Protein AF-A0A3M2SZ38-F1 (afdb_monomer_lite)

Secondary structure (DSSP, 8-state):
-PPPHHHHHHHHHSHHHHHHHHH-GGGHHHHIIIIIHHHHT---S-S-GGGHHHHHHTTS-HHHHHHHHHHHHHHHHHHHH--------HHHHHHHHHHHHHHHHHHHHHHHHHHHSS------

Sequence (124 aa):
MRLSGPMQRGWESGYFWIIYAVTHSFAFDAIYWQKIDPRFFGPTSTENPDEAWKERLELLDEKEKEEMDELVARKLKETETRILAWDPDEYTEAFRQKLREWREKENEGKAKVDQTDRPKALRN

Structure (mmCIF, N/CA/C/O backbone):
data_AF-A0A3M2SZ38-F1
#
_entry.id   AF-A0A3M2SZ38-F1
#
loop_
_atom_site.group_PDB
_atom_site.id
_atom_site.type_symbol
_atom_site.label_atom_id
_atom_site.label_alt_id
_atom_site.label_comp_id
_atom_site.label_asym_id
_atom_site.label_entity_id
_atom_site.label_seq_id
_atom_site.pdbx_PDB_ins_code
_atom_site.Cartn_x
_atom_site.Cartn_y
_atom_site.Cartn_z
_atom_site.occupancy
_atom_site.B_iso_or_equiv
_atom_site.auth_seq_id
_atom_site.auth_comp_id
_atom_site.auth_asym_id
_atom_site.auth_atom_id
_atom_site.pdbx_PDB_model_num
ATOM 1 N N . MET A 1 1 ? 14.598 -26.236 -2.145 1.00 52.28 1 MET A N 1
ATOM 2 C CA . MET A 1 1 ? 13.393 -26.685 -2.882 1.00 52.28 1 MET A CA 1
ATOM 3 C C . MET A 1 1 ? 13.505 -26.204 -4.320 1.00 52.28 1 MET A C 1
ATOM 5 O O . MET A 1 1 ? 13.879 -25.056 -4.513 1.00 52.28 1 MET A O 1
ATOM 9 N N . ARG A 1 2 ? 13.260 -27.065 -5.317 1.00 78.50 2 ARG A N 1
ATOM 10 C CA . ARG A 1 2 ? 13.351 -26.710 -6.744 1.00 78.50 2 ARG A CA 1
ATOM 11 C C . ARG A 1 2 ? 11.941 -26.425 -7.258 1.00 78.50 2 ARG A C 1
ATOM 13 O O . ARG A 1 2 ? 11.084 -27.299 -7.160 1.00 78.50 2 ARG A O 1
ATOM 20 N N . LEU A 1 3 ? 11.692 -25.210 -7.740 1.00 80.12 3 LEU A N 1
ATOM 21 C CA . LEU A 1 3 ? 10.412 -24.863 -8.359 1.00 80.12 3 LEU A CA 1
ATOM 22 C C . LEU A 1 3 ? 10.241 -25.644 -9.668 1.00 80.12 3 LEU A C 1
ATOM 24 O O . LEU A 1 3 ? 11.220 -26.028 -10.314 1.00 80.12 3 LEU A O 1
ATOM 28 N N . SER A 1 4 ? 8.993 -25.889 -10.066 1.00 88.31 4 SER A N 1
ATOM 29 C CA . SER A 1 4 ? 8.724 -26.419 -11.401 1.00 88.31 4 SER A CA 1
ATOM 30 C C . SER A 1 4 ? 9.142 -25.387 -12.454 1.00 88.31 4 SER A C 1
ATOM 32 O O . SER A 1 4 ? 9.043 -24.181 -12.226 1.00 88.31 4 SER A O 1
ATOM 34 N N . GLY A 1 5 ? 9.597 -25.849 -13.623 1.00 88.56 5 GLY A N 1
ATOM 35 C CA . GLY A 1 5 ? 10.039 -24.959 -14.706 1.00 88.56 5 GLY A CA 1
ATOM 36 C C . GLY A 1 5 ? 9.022 -23.863 -15.076 1.00 88.56 5 GLY A C 1
ATOM 37 O O . GLY A 1 5 ? 9.424 -22.713 -15.240 1.00 88.56 5 GLY A O 1
ATOM 38 N N . PRO A 1 6 ? 7.708 -24.158 -15.162 1.00 86.25 6 PRO A N 1
ATOM 39 C CA . PRO A 1 6 ? 6.690 -23.129 -15.373 1.00 86.25 6 PRO A CA 1
ATOM 40 C C . PRO A 1 6 ? 6.598 -22.107 -14.233 1.00 86.25 6 PRO A C 1
ATOM 42 O O . PRO A 1 6 ? 6.498 -20.912 -14.499 1.00 86.25 6 PRO A O 1
ATOM 45 N N . MET A 1 7 ? 6.674 -22.554 -12.975 1.00 87.62 7 MET A N 1
ATOM 46 C CA . MET A 1 7 ? 6.593 -21.662 -11.816 1.00 87.62 7 MET A CA 1
ATOM 47 C C . MET A 1 7 ? 7.803 -20.726 -11.744 1.00 87.62 7 MET A C 1
ATOM 49 O O . MET A 1 7 ? 7.641 -19.529 -11.516 1.00 87.62 7 MET A O 1
ATOM 53 N N . GLN A 1 8 ? 9.001 -21.250 -12.018 1.00 87.62 8 GLN A N 1
ATOM 54 C CA . GLN A 1 8 ? 10.222 -20.449 -12.067 1.00 87.62 8 GLN A CA 1
ATOM 55 C C . GLN A 1 8 ? 10.130 -19.341 -13.128 1.00 87.62 8 GLN A C 1
ATOM 57 O O . GLN A 1 8 ? 10.394 -18.180 -12.825 1.00 87.62 8 GLN A O 1
ATOM 62 N N . ARG A 1 9 ? 9.657 -19.659 -14.341 1.00 89.69 9 ARG A N 1
ATOM 63 C CA . ARG A 1 9 ? 9.435 -18.645 -15.389 1.00 89.69 9 ARG A CA 1
ATOM 64 C C . ARG A 1 9 ? 8.399 -17.593 -14.981 1.00 89.69 9 ARG A C 1
ATOM 66 O O . ARG A 1 9 ? 8.545 -16.418 -15.315 1.00 89.69 9 ARG A O 1
ATOM 73 N N . GLY A 1 10 ? 7.360 -17.990 -14.244 1.00 87.19 10 GLY A N 1
ATOM 74 C CA . GLY A 1 10 ? 6.368 -17.064 -13.687 1.00 87.19 10 GLY A CA 1
ATOM 75 C C . GLY A 1 10 ? 6.961 -16.091 -12.661 1.00 87.19 10 GLY A C 1
ATOM 76 O O . GLY A 1 10 ? 6.574 -14.923 -12.623 1.00 87.19 10 GLY A O 1
ATOM 77 N N . TRP A 1 11 ? 7.924 -16.549 -11.859 1.00 87.62 11 TRP A N 1
ATOM 78 C CA . TRP A 1 11 ? 8.654 -15.713 -10.901 1.00 87.62 11 TRP A CA 1
ATOM 79 C C . TRP A 1 11 ? 9.615 -14.740 -11.586 1.00 87.62 11 TRP A C 1
ATOM 81 O O . TRP A 1 11 ? 9.655 -13.562 -11.228 1.00 87.62 11 TRP A O 1
ATOM 91 N N . GLU A 1 12 ? 10.358 -15.216 -12.587 1.00 86.81 12 GLU A N 1
ATOM 92 C CA . GLU A 1 12 ? 11.310 -14.403 -13.354 1.00 86.81 12 GLU A CA 1
ATOM 93 C C . GLU A 1 12 ? 10.584 -13.307 -14.150 1.00 86.81 12 GLU A C 1
ATOM 95 O O . GLU A 1 12 ? 10.917 -12.126 -14.026 1.00 86.81 12 GLU A O 1
ATOM 100 N N . SER A 1 13 ? 9.518 -13.668 -14.876 1.00 87.75 13 SER A N 1
ATOM 101 C CA . SER A 1 13 ? 8.683 -12.713 -15.629 1.00 87.75 13 SER A CA 1
ATOM 102 C C . SER A 1 13 ? 7.906 -11.739 -14.738 1.00 87.75 13 SER A C 1
ATOM 104 O O . SER A 1 13 ? 7.570 -10.643 -15.172 1.00 87.75 13 SER A O 1
ATOM 106 N N . GLY A 1 14 ? 7.644 -12.113 -13.485 1.00 88.56 14 GLY A N 1
ATOM 107 C CA . GLY A 1 14 ? 6.879 -11.312 -12.532 1.00 88.56 14 GLY A CA 1
ATOM 108 C C . GLY A 1 14 ? 5.364 -11.507 -12.606 1.00 88.56 14 GLY A C 1
ATOM 109 O O . GLY A 1 14 ? 4.654 -10.989 -11.748 1.00 88.56 14 GLY A O 1
ATOM 110 N N . TYR A 1 15 ? 4.866 -12.316 -13.549 1.00 91.25 15 TYR A N 1
ATOM 111 C CA . TYR A 1 15 ? 3.443 -12.657 -13.662 1.00 91.25 15 TYR A CA 1
ATOM 112 C C . TYR A 1 15 ? 2.888 -13.258 -12.366 1.00 91.25 15 TYR A C 1
ATOM 114 O O . TYR A 1 15 ? 1.778 -12.941 -11.947 1.00 91.2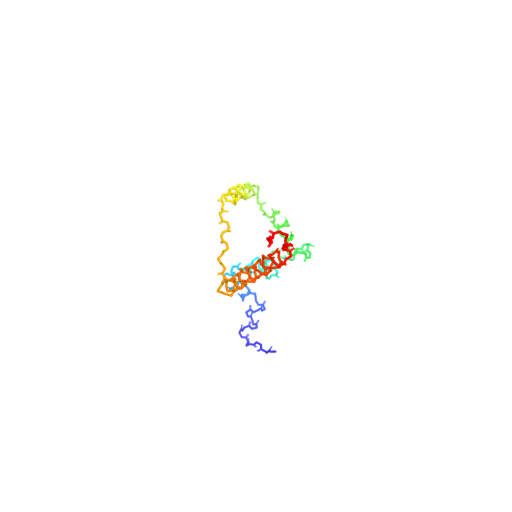5 15 TYR A O 1
ATOM 122 N N . PHE A 1 16 ? 3.699 -14.071 -11.686 1.00 91.62 16 PHE A N 1
ATOM 123 C CA . PHE A 1 16 ? 3.344 -14.616 -10.381 1.00 91.62 16 PHE A CA 1
ATOM 124 C C . PHE A 1 16 ? 3.000 -13.520 -9.361 1.00 91.62 16 PHE A C 1
ATOM 126 O O . PHE A 1 16 ? 1.990 -13.634 -8.674 1.00 91.62 16 PHE A O 1
ATOM 133 N N . TRP A 1 17 ? 3.801 -12.452 -9.286 1.00 92.56 17 TRP A N 1
ATOM 134 C CA . TRP A 1 17 ? 3.594 -11.367 -8.323 1.00 92.56 17 TRP A CA 1
ATOM 135 C C . TRP A 1 17 ? 2.323 -10.575 -8.617 1.00 92.56 17 TRP A C 1
ATOM 137 O O . TRP A 1 17 ? 1.612 -10.223 -7.684 1.00 92.56 17 TRP A O 1
ATOM 147 N N . ILE A 1 18 ? 1.998 -10.370 -9.897 1.00 91.94 18 ILE A N 1
ATOM 148 C CA . ILE A 1 18 ? 0.750 -9.717 -10.314 1.00 91.94 18 ILE A CA 1
ATOM 149 C C . ILE A 1 18 ? -0.455 -10.539 -9.850 1.00 91.94 18 ILE A C 1
ATOM 151 O O . ILE A 1 18 ? -1.337 -10.019 -9.169 1.00 91.94 18 ILE A O 1
ATOM 155 N N . ILE A 1 19 ? -0.474 -11.839 -10.164 1.00 92.06 19 ILE A N 1
ATOM 156 C CA . ILE A 1 19 ? -1.571 -12.727 -9.754 1.00 92.06 19 ILE A CA 1
ATOM 157 C C . ILE A 1 19 ? -1.674 -12.802 -8.229 1.00 92.06 19 ILE A C 1
ATOM 159 O O . ILE A 1 19 ? -2.776 -12.768 -7.680 1.00 92.06 19 ILE A O 1
ATOM 163 N N . TYR A 1 20 ? -0.541 -12.862 -7.531 1.00 91.88 20 TYR A N 1
ATOM 164 C CA . TYR A 1 20 ? -0.530 -12.914 -6.076 1.00 91.88 20 TYR A CA 1
ATOM 165 C C . TYR A 1 20 ? -1.077 -11.623 -5.451 1.00 91.88 20 TYR A C 1
ATOM 167 O O . TYR A 1 20 ? -1.926 -11.702 -4.567 1.00 91.88 20 TYR A O 1
ATOM 175 N N . ALA A 1 21 ? -0.654 -10.448 -5.928 1.00 93.31 21 ALA A N 1
ATOM 176 C CA . ALA A 1 21 ? -1.112 -9.156 -5.415 1.00 93.31 21 ALA A CA 1
ATOM 177 C C . ALA A 1 21 ? -2.630 -8.972 -5.587 1.00 93.31 21 ALA A C 1
ATOM 179 O O . ALA A 1 21 ? -3.304 -8.527 -4.663 1.00 93.31 21 ALA A O 1
ATOM 180 N N . VAL A 1 22 ? -3.182 -9.378 -6.736 1.00 92.62 22 VAL A N 1
ATOM 181 C CA . VAL A 1 22 ? -4.631 -9.302 -7.006 1.00 92.62 22 VAL A CA 1
ATOM 182 C C . VAL A 1 22 ? -5.434 -10.248 -6.107 1.00 92.62 22 VAL A C 1
ATOM 184 O O . VAL A 1 22 ? -6.547 -9.926 -5.703 1.00 92.62 22 VAL A O 1
ATOM 187 N N . THR A 1 23 ? -4.884 -11.421 -5.789 1.00 93.38 23 THR A N 1
ATOM 188 C CA . THR A 1 23 ? -5.585 -12.448 -4.999 1.00 93.38 23 THR A CA 1
ATOM 189 C C . THR A 1 23 ? -5.442 -12.265 -3.488 1.00 93.38 23 THR A C 1
ATOM 191 O O . THR A 1 23 ? -6.285 -12.758 -2.742 1.00 93.38 23 THR A O 1
ATOM 194 N N . HIS A 1 24 ? -4.418 -11.543 -3.024 1.00 90.44 24 HIS A N 1
ATOM 195 C CA . HIS A 1 24 ? -4.104 -11.379 -1.604 1.00 90.44 24 HIS A CA 1
ATOM 196 C C . HIS A 1 24 ? -4.010 -9.895 -1.237 1.00 90.44 24 HIS A C 1
ATOM 198 O O . HIS A 1 24 ? -2.922 -9.320 -1.181 1.00 90.44 24 HIS A O 1
ATOM 204 N N . SER A 1 25 ? -5.158 -9.285 -0.925 1.00 87.69 25 SER A N 1
ATOM 205 C CA . SER A 1 25 ? -5.260 -7.852 -0.607 1.00 87.69 25 SER A CA 1
ATOM 206 C C . SER A 1 25 ? -4.343 -7.403 0.537 1.00 87.69 25 SER A C 1
ATOM 208 O O . SER A 1 25 ? -3.800 -6.306 0.479 1.00 87.69 25 SER A O 1
ATOM 210 N N . PHE A 1 26 ? -4.106 -8.253 1.543 1.00 87.31 26 PHE A N 1
ATOM 211 C CA . PHE A 1 26 ? -3.229 -7.927 2.677 1.00 87.31 26 PHE A CA 1
ATOM 212 C C . PHE A 1 26 ? -1.753 -7.756 2.284 1.00 87.31 26 PHE A C 1
ATOM 214 O O . PHE A 1 26 ? -1.008 -7.079 2.981 1.00 87.31 26 PHE A O 1
ATOM 221 N N . ALA A 1 27 ? -1.322 -8.398 1.196 1.00 88.44 27 ALA A N 1
ATOM 222 C CA . ALA A 1 27 ? 0.056 -8.359 0.712 1.00 88.44 27 ALA A CA 1
ATOM 223 C C . ALA A 1 27 ? 0.215 -7.451 -0.511 1.00 88.44 27 ALA A C 1
ATOM 225 O O . ALA A 1 27 ? 1.330 -7.298 -1.010 1.00 88.44 27 ALA A O 1
ATOM 226 N N . PHE A 1 28 ? -0.891 -6.887 -1.007 1.00 91.25 28 PHE A N 1
ATOM 227 C CA . PHE A 1 28 ? -0.917 -6.104 -2.232 1.00 91.25 28 PHE A CA 1
ATOM 228 C C . PHE A 1 28 ? 0.106 -4.973 -2.187 1.00 91.25 28 PHE A C 1
ATOM 230 O O . PHE A 1 28 ? 0.951 -4.903 -3.071 1.00 91.25 28 PHE A O 1
ATOM 237 N N . ASP A 1 29 ? 0.063 -4.147 -1.141 1.00 90.50 29 ASP A N 1
ATOM 238 C CA . ASP A 1 29 ? 0.884 -2.939 -1.044 1.00 90.50 29 ASP A CA 1
ATOM 239 C C . ASP A 1 29 ? 2.386 -3.268 -1.075 1.00 90.50 29 ASP A C 1
ATOM 241 O O . ASP A 1 29 ? 3.121 -2.815 -1.952 1.00 90.50 29 ASP A O 1
ATOM 245 N N . ALA A 1 30 ? 2.821 -4.201 -0.224 1.00 90.88 30 ALA A N 1
ATOM 246 C CA . ALA A 1 30 ? 4.209 -4.649 -0.186 1.00 90.88 30 ALA A CA 1
ATOM 247 C C . ALA A 1 30 ? 4.676 -5.257 -1.523 1.00 90.88 30 ALA A C 1
ATOM 249 O O . ALA A 1 30 ? 5.791 -4.997 -1.979 1.00 90.88 30 ALA A O 1
ATOM 250 N N . ILE A 1 31 ? 3.842 -6.076 -2.171 1.00 91.88 31 ILE A N 1
ATOM 251 C CA . ILE A 1 31 ? 4.207 -6.726 -3.439 1.00 91.88 31 ILE A CA 1
ATOM 252 C C . ILE A 1 31 ? 4.225 -5.721 -4.583 1.00 91.88 31 ILE A C 1
ATOM 254 O O . ILE A 1 31 ? 5.103 -5.811 -5.447 1.00 91.88 31 ILE A O 1
ATOM 258 N N . TYR A 1 32 ? 3.292 -4.773 -4.587 1.00 91.44 32 TYR A N 1
ATOM 259 C CA . TYR A 1 32 ? 3.238 -3.719 -5.581 1.00 91.44 32 TYR A CA 1
ATOM 260 C C . TYR A 1 32 ? 4.558 -2.948 -5.588 1.00 91.44 32 TYR A C 1
ATOM 262 O O . TYR A 1 32 ? 5.268 -2.984 -6.595 1.00 91.44 32 TYR A O 1
ATOM 270 N N . TRP A 1 33 ? 4.959 -2.388 -4.444 1.00 90.44 33 TRP A N 1
ATOM 271 C CA . TRP A 1 33 ? 6.176 -1.581 -4.349 1.00 90.44 33 TRP A CA 1
ATOM 272 C C . TRP A 1 33 ? 7.464 -2.383 -4.547 1.00 90.44 33 TRP A C 1
ATOM 274 O O . TRP A 1 33 ? 8.393 -1.915 -5.196 1.00 90.44 33 TRP A O 1
ATOM 284 N N . GLN A 1 34 ? 7.541 -3.619 -4.046 1.00 89.31 34 GLN A N 1
ATOM 285 C CA . GLN A 1 34 ? 8.790 -4.387 -4.119 1.00 89.31 34 GLN A CA 1
ATOM 286 C C . GLN A 1 34 ? 8.994 -5.138 -5.437 1.00 89.31 34 GLN A C 1
ATOM 288 O O . GLN A 1 34 ? 10.134 -5.452 -5.795 1.00 89.31 34 GLN A O 1
ATOM 293 N N . LYS A 1 35 ? 7.914 -5.554 -6.107 1.00 90.00 35 LYS A N 1
ATOM 294 C CA . LYS A 1 35 ? 7.993 -6.516 -7.221 1.00 90.00 35 LYS A CA 1
ATOM 295 C C . LYS A 1 35 ? 7.391 -6.008 -8.515 1.00 90.00 35 LYS A C 1
ATOM 297 O O . LYS A 1 35 ? 7.861 -6.452 -9.565 1.00 90.00 35 LYS A O 1
ATOM 302 N N . ILE A 1 36 ? 6.363 -5.165 -8.448 1.00 91.38 36 ILE A N 1
ATOM 303 C CA . ILE A 1 36 ? 5.598 -4.728 -9.619 1.00 91.38 36 ILE A CA 1
ATOM 304 C C . ILE A 1 36 ? 6.094 -3.358 -10.076 1.00 91.38 36 ILE A C 1
ATOM 306 O O . ILE A 1 36 ? 6.611 -3.264 -11.185 1.00 91.38 36 ILE A O 1
ATOM 310 N N . ASP A 1 37 ? 6.016 -2.334 -9.227 1.00 91.19 37 ASP A N 1
ATOM 311 C CA . ASP A 1 37 ? 6.346 -0.944 -9.565 1.00 91.19 37 ASP A CA 1
ATOM 312 C C . ASP A 1 37 ? 7.740 -0.787 -10.218 1.00 91.19 37 ASP A C 1
ATOM 314 O O . ASP A 1 37 ? 7.798 -0.271 -11.342 1.00 91.19 37 ASP A O 1
ATOM 318 N N . PRO A 1 38 ? 8.837 -1.364 -9.675 1.00 90.19 38 PRO A N 1
ATOM 319 C CA . PRO A 1 38 ? 10.165 -1.210 -10.269 1.00 90.19 38 PRO A CA 1
ATOM 320 C C . PRO A 1 38 ? 10.319 -1.832 -11.661 1.00 90.19 38 PRO A C 1
ATOM 322 O O . PRO A 1 38 ? 11.252 -1.499 -12.388 1.00 90.19 38 PRO A O 1
ATOM 325 N N . ARG A 1 39 ? 9.429 -2.756 -12.050 1.00 89.50 39 ARG A N 1
ATOM 326 C CA . ARG A 1 39 ? 9.457 -3.385 -13.381 1.00 89.50 39 ARG A CA 1
ATOM 327 C C . ARG A 1 39 ? 8.834 -2.505 -14.457 1.00 89.50 39 ARG A C 1
ATOM 329 O O . ARG A 1 39 ? 9.208 -2.647 -15.617 1.00 89.50 39 ARG A O 1
ATOM 336 N N . PHE A 1 40 ? 7.885 -1.648 -14.086 1.00 88.12 40 PHE A N 1
ATOM 337 C CA . PHE A 1 40 ? 7.168 -0.781 -15.023 1.00 88.12 40 PHE A CA 1
ATOM 338 C C . PHE A 1 40 ? 7.739 0.636 -15.038 1.00 88.12 40 PHE A C 1
ATOM 340 O O . PHE A 1 40 ? 7.928 1.198 -16.113 1.00 88.12 40 PHE A O 1
ATOM 347 N N . PHE A 1 41 ? 8.058 1.183 -13.865 1.00 88.69 41 PHE A N 1
ATOM 348 C CA . PHE A 1 41 ? 8.525 2.563 -13.704 1.00 88.69 41 PHE A CA 1
ATOM 349 C C . PHE A 1 41 ? 10.030 2.669 -13.431 1.00 88.69 41 PHE A C 1
ATOM 351 O O . PHE A 1 41 ? 10.575 3.769 -13.387 1.00 88.69 41 PHE A O 1
ATOM 358 N N . GLY A 1 42 ? 10.717 1.533 -13.284 1.00 88.25 42 GLY A N 1
ATOM 359 C CA . GLY A 1 42 ? 12.125 1.492 -12.901 1.00 88.25 42 GLY A CA 1
ATOM 360 C C . GLY A 1 42 ? 12.335 1.649 -11.390 1.00 88.25 42 GLY A C 1
ATOM 361 O O . GLY A 1 42 ? 11.393 1.935 -10.650 1.00 88.25 42 GLY A O 1
ATOM 362 N N . PRO A 1 43 ? 13.564 1.431 -10.897 1.00 85.50 43 PRO A N 1
ATOM 363 C CA . PRO A 1 43 ? 13.871 1.570 -9.477 1.00 85.50 43 PRO A CA 1
ATOM 364 C C . PRO A 1 43 ? 13.607 3.000 -8.991 1.00 85.50 43 PRO A C 1
ATOM 366 O O . PRO A 1 43 ? 13.882 3.963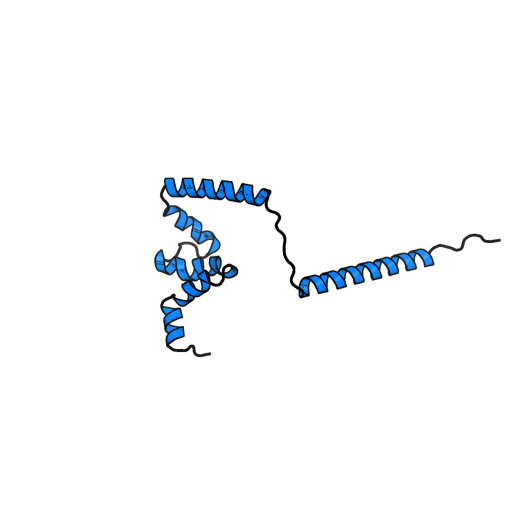 -9.705 1.00 85.50 43 PRO A O 1
ATOM 369 N N . THR A 1 44 ? 13.080 3.128 -7.775 1.00 84.38 44 THR A N 1
ATOM 370 C CA . THR A 1 44 ? 13.002 4.411 -7.071 1.00 84.38 44 THR A CA 1
ATOM 371 C C . THR A 1 44 ? 14.369 4.825 -6.545 1.00 84.38 44 THR A C 1
ATOM 373 O O . THR A 1 44 ? 15.237 3.986 -6.293 1.00 84.38 44 THR A O 1
ATOM 376 N N . SER A 1 45 ? 14.555 6.129 -6.366 1.00 79.69 45 SER A N 1
ATOM 377 C CA . SER A 1 45 ? 15.753 6.707 -5.746 1.00 79.69 45 SER A CA 1
ATOM 378 C C . SER A 1 45 ? 15.849 6.331 -4.268 1.00 79.69 45 SER A C 1
ATOM 380 O O . SER A 1 45 ? 16.940 6.276 -3.702 1.00 79.69 45 SER A O 1
ATOM 382 N N . THR A 1 46 ? 14.704 6.048 -3.652 1.00 77.12 46 THR A N 1
ATOM 383 C CA . THR A 1 46 ? 14.604 5.629 -2.259 1.00 77.12 46 THR A CA 1
ATOM 384 C C . THR A 1 46 ? 14.678 4.106 -2.118 1.00 77.12 46 THR A C 1
ATOM 386 O O . THR A 1 46 ? 13.949 3.376 -2.790 1.00 77.12 46 THR A O 1
ATOM 389 N N . GLU A 1 47 ? 15.529 3.620 -1.204 1.00 76.19 47 GLU A N 1
ATOM 390 C CA . GLU A 1 47 ? 15.608 2.191 -0.848 1.00 76.19 47 GLU A CA 1
ATOM 391 C C . GLU A 1 47 ? 14.397 1.716 -0.029 1.00 76.19 47 GLU A C 1
ATOM 393 O O . GLU A 1 47 ? 14.119 0.519 0.020 1.00 76.19 47 GLU A O 1
ATOM 398 N N . ASN A 1 48 ? 13.680 2.644 0.616 1.00 81.75 48 ASN A N 1
ATOM 399 C CA . ASN A 1 48 ? 12.475 2.355 1.382 1.00 81.75 48 ASN A CA 1
ATOM 400 C C . ASN A 1 48 ? 11.234 2.288 0.464 1.00 81.75 48 ASN A C 1
ATOM 402 O O . ASN A 1 48 ? 10.828 3.324 -0.074 1.00 81.75 48 ASN A O 1
ATOM 406 N N . PRO A 1 49 ? 10.580 1.116 0.328 1.00 77.12 49 PRO A N 1
ATOM 407 C CA . PRO A 1 49 ? 9.352 0.974 -0.455 1.00 77.12 49 PRO A CA 1
ATOM 408 C C . PRO A 1 49 ? 8.216 1.893 0.017 1.00 77.12 49 PRO A C 1
ATOM 410 O O . PRO A 1 49 ? 7.413 2.328 -0.802 1.00 77.12 49 PRO A O 1
ATOM 413 N N . ASP A 1 50 ? 8.179 2.249 1.304 1.00 79.25 50 ASP A N 1
ATOM 414 C CA . ASP A 1 50 ? 7.113 3.077 1.890 1.00 79.25 50 ASP A CA 1
ATOM 415 C C . ASP A 1 50 ? 7.192 4.550 1.459 1.00 79.25 50 ASP A C 1
ATOM 417 O O . ASP A 1 50 ? 6.257 5.323 1.671 1.00 79.25 50 ASP A O 1
ATOM 421 N N . GLU A 1 51 ? 8.311 4.969 0.865 1.00 86.12 51 GLU A N 1
ATOM 422 C CA . GLU A 1 51 ? 8.510 6.332 0.362 1.00 86.12 51 GLU A CA 1
ATOM 423 C C . GLU A 1 51 ? 8.495 6.406 -1.166 1.00 86.12 51 GLU A C 1
ATOM 425 O O . GLU A 1 51 ? 8.384 7.500 -1.722 1.00 86.12 51 GLU A O 1
ATOM 430 N N . ALA A 1 52 ? 8.528 5.251 -1.840 1.00 86.38 52 ALA A N 1
ATOM 431 C CA . ALA A 1 52 ? 8.539 5.126 -3.295 1.00 86.38 52 ALA A CA 1
ATOM 432 C C . ALA A 1 52 ? 7.370 5.867 -3.967 1.00 86.38 52 ALA A C 1
ATOM 434 O O . ALA A 1 52 ? 7.526 6.446 -5.043 1.00 86.38 52 ALA A O 1
ATOM 435 N N . TRP A 1 53 ? 6.208 5.916 -3.310 1.00 87.62 53 TRP A N 1
ATOM 436 C CA . TRP A 1 53 ? 5.025 6.606 -3.825 1.00 87.62 53 TRP A CA 1
ATOM 437 C C . TRP A 1 53 ? 5.221 8.115 -4.005 1.00 87.62 53 TRP A C 1
ATOM 439 O O . TRP A 1 53 ? 4.600 8.687 -4.898 1.00 87.62 53 TRP A O 1
ATOM 449 N N . LYS A 1 54 ? 6.103 8.762 -3.228 1.00 90.00 54 LYS A N 1
ATOM 450 C CA . LYS A 1 54 ? 6.370 10.207 -3.346 1.00 90.00 54 LYS A CA 1
ATOM 451 C C . LYS A 1 54 ? 6.988 10.546 -4.701 1.00 90.00 54 LYS A C 1
ATOM 453 O O . LYS A 1 54 ? 6.587 11.519 -5.324 1.00 90.00 54 LYS A O 1
ATOM 458 N N . GLU A 1 55 ? 7.907 9.709 -5.180 1.00 89.69 55 GLU A N 1
ATOM 459 C CA . GLU A 1 55 ? 8.506 9.856 -6.514 1.00 89.69 55 GLU A CA 1
ATOM 460 C C . GLU A 1 55 ? 7.471 9.583 -7.616 1.00 89.69 55 GLU A C 1
ATOM 462 O O . GLU A 1 55 ? 7.491 10.210 -8.670 1.00 89.69 55 GLU A O 1
ATOM 467 N N . ARG A 1 56 ? 6.520 8.668 -7.376 1.00 89.19 56 ARG A N 1
ATOM 468 C CA . ARG A 1 56 ? 5.441 8.379 -8.335 1.00 89.19 56 ARG A CA 1
ATOM 469 C C . ARG A 1 56 ? 4.395 9.482 -8.415 1.00 89.19 56 ARG A C 1
ATOM 471 O O . ARG A 1 56 ? 3.799 9.639 -9.474 1.00 89.19 56 ARG A O 1
ATOM 478 N N . LEU A 1 57 ? 4.214 10.282 -7.364 1.00 90.25 57 LEU A N 1
ATOM 479 C CA . LEU A 1 57 ? 3.346 11.460 -7.427 1.00 90.25 57 LEU A CA 1
ATOM 480 C C . LEU A 1 57 ? 3.795 12.475 -8.479 1.00 90.25 57 LEU A C 1
ATOM 482 O O . LEU A 1 57 ? 2.962 13.195 -9.023 1.00 90.25 57 LEU A O 1
ATOM 486 N N . GLU A 1 58 ? 5.090 12.539 -8.789 1.00 89.69 58 GLU A N 1
ATOM 487 C CA . GLU A 1 58 ? 5.601 13.441 -9.824 1.00 89.69 58 GLU A CA 1
ATOM 488 C C . GLU A 1 58 ? 5.141 13.046 -11.234 1.00 89.69 58 GLU A C 1
ATOM 490 O O . GLU A 1 58 ? 5.158 13.887 -12.130 1.00 89.69 58 GLU A O 1
ATOM 495 N N . LEU A 1 59 ? 4.691 11.799 -11.427 1.00 90.31 59 LEU A N 1
ATOM 496 C CA . LEU A 1 59 ? 4.167 11.307 -12.703 1.00 90.31 59 LEU A CA 1
ATOM 497 C C . LEU A 1 59 ? 2.725 11.749 -12.974 1.00 90.31 59 LEU A C 1
ATOM 499 O O . LEU A 1 59 ? 2.300 11.681 -14.125 1.00 90.31 59 LEU A O 1
ATOM 503 N N . LEU A 1 60 ? 1.988 12.164 -11.940 1.00 92.50 60 LEU A N 1
ATOM 504 C CA . LEU A 1 60 ? 0.607 12.614 -12.084 1.00 92.50 60 LEU A CA 1
ATOM 505 C C . LEU A 1 60 ? 0.571 14.043 -12.629 1.00 92.50 60 LEU A C 1
ATOM 507 O O . LEU A 1 60 ? 1.343 14.912 -12.193 1.00 92.50 60 LEU A O 1
ATOM 511 N N . ASP A 1 61 ? -0.367 14.294 -13.538 1.00 94.75 61 ASP A N 1
ATOM 512 C CA . ASP A 1 61 ? -0.688 15.651 -13.961 1.00 94.75 61 ASP A CA 1
ATOM 513 C C . ASP A 1 61 ? -1.398 16.441 -12.839 1.00 94.75 61 ASP A C 1
ATOM 515 O O . ASP A 1 61 ? -1.770 15.903 -11.793 1.00 94.75 61 ASP A O 1
ATOM 519 N N . GLU A 1 62 ? -1.534 17.757 -13.015 1.00 94.81 62 GLU A N 1
ATOM 520 C CA . GLU A 1 62 ? -2.126 18.618 -11.980 1.00 94.81 62 GLU A CA 1
ATOM 521 C C . GLU A 1 62 ? -3.581 18.236 -11.674 1.00 94.81 62 GLU A C 1
ATOM 523 O O . GLU A 1 62 ? -4.005 18.255 -10.522 1.00 94.81 62 GLU A O 1
ATOM 528 N N . LYS A 1 63 ? -4.334 17.816 -12.694 1.00 95.69 63 LYS A N 1
ATOM 529 C CA . LYS A 1 63 ? -5.739 17.434 -12.547 1.00 95.69 63 LYS A CA 1
ATOM 530 C C . LYS A 1 63 ? -5.869 16.105 -11.803 1.00 95.69 63 LYS A C 1
ATOM 532 O O . LYS A 1 63 ? -6.736 15.964 -10.949 1.00 95.69 63 LYS A O 1
ATOM 537 N N . GLU A 1 64 ? -5.006 15.141 -12.098 1.00 94.94 64 GLU A N 1
ATOM 538 C CA . GLU A 1 64 ? -4.924 13.857 -11.400 1.00 94.94 64 GLU A CA 1
ATOM 539 C C . GLU A 1 64 ? -4.544 14.045 -9.926 1.00 94.94 64 GLU A C 1
ATOM 541 O O . GLU A 1 64 ? -5.072 13.342 -9.061 1.00 94.94 64 GLU A O 1
ATOM 546 N N . LYS A 1 65 ? -3.673 15.015 -9.618 1.00 94.06 65 LYS A N 1
ATOM 547 C CA . LYS A 1 65 ? -3.341 15.389 -8.233 1.00 94.06 65 LYS A CA 1
ATOM 548 C C . LYS A 1 65 ? -4.527 16.015 -7.510 1.00 94.06 65 LYS A C 1
ATOM 550 O O . LYS A 1 65 ? -4.826 15.591 -6.397 1.00 94.06 65 LYS A O 1
ATOM 555 N N . GLU A 1 66 ? -5.236 16.949 -8.145 1.00 95.44 66 GLU A N 1
ATOM 556 C CA . GLU A 1 66 ? -6.465 17.529 -7.585 1.00 95.44 66 GLU A CA 1
ATOM 557 C C . GLU A 1 66 ? -7.513 16.439 -7.289 1.00 95.44 66 GLU A C 1
ATOM 559 O O . GLU A 1 66 ? -8.061 16.378 -6.187 1.00 95.44 66 GLU A O 1
ATOM 564 N N . GLU A 1 67 ? -7.742 15.515 -8.228 1.00 95.19 67 GLU A N 1
ATOM 565 C CA . GLU A 1 67 ? -8.671 14.391 -8.043 1.00 95.19 67 GLU A CA 1
ATOM 566 C C . GLU A 1 67 ? -8.228 13.444 -6.912 1.00 95.19 67 GLU A C 1
ATOM 568 O O . GLU A 1 67 ? -9.056 12.961 -6.129 1.00 95.19 67 GLU A O 1
ATOM 573 N N . MET A 1 68 ? -6.925 13.178 -6.794 1.00 94.62 68 MET A N 1
ATOM 574 C CA . MET A 1 68 ? -6.363 12.402 -5.688 1.00 94.62 68 MET A CA 1
ATOM 575 C C . MET A 1 68 ? -6.598 13.098 -4.342 1.00 94.62 68 MET A C 1
ATOM 577 O O . MET A 1 68 ? -7.028 12.442 -3.390 1.00 94.62 68 MET A O 1
ATOM 581 N N . ASP A 1 69 ? -6.357 14.404 -4.248 1.00 94.81 69 ASP A N 1
ATOM 582 C CA . ASP A 1 69 ? -6.542 15.167 -3.012 1.00 94.81 69 ASP A CA 1
ATOM 583 C C . ASP A 1 69 ? -8.014 15.179 -2.572 1.00 94.81 69 ASP A C 1
ATOM 585 O O . ASP A 1 69 ? -8.318 14.961 -1.392 1.00 94.81 69 ASP A O 1
ATOM 589 N N . GLU A 1 70 ? -8.951 15.321 -3.514 1.00 96.50 70 GLU A N 1
ATOM 590 C CA . GLU A 1 70 ? -10.386 15.177 -3.245 1.00 96.50 70 GLU A CA 1
ATOM 591 C C . GLU A 1 70 ? -10.736 13.777 -2.715 1.00 96.50 70 GLU A C 1
ATOM 593 O O . GLU A 1 70 ? -11.508 13.630 -1.753 1.00 96.50 70 GLU A O 1
ATOM 598 N N . LEU A 1 71 ? -10.155 12.728 -3.310 1.00 95.69 71 LEU A N 1
ATOM 599 C CA . LEU A 1 71 ? -10.329 11.348 -2.855 1.00 95.69 71 LEU A CA 1
ATOM 600 C C . LEU A 1 71 ? -9.805 11.146 -1.432 1.00 95.69 71 LEU A C 1
ATOM 602 O O . LEU A 1 71 ? -10.498 10.525 -0.616 1.00 95.69 71 LEU A O 1
ATOM 606 N N . VAL A 1 72 ? -8.617 11.668 -1.127 1.00 93.62 72 VAL A N 1
ATOM 607 C CA . VAL A 1 72 ? -7.997 11.587 0.202 1.00 93.62 72 VAL A CA 1
ATOM 608 C C . VAL A 1 72 ? -8.856 12.316 1.231 1.00 93.62 72 VAL A C 1
ATOM 610 O O . VAL A 1 72 ? -9.196 11.728 2.260 1.00 93.62 72 VAL A O 1
ATOM 613 N N . ALA A 1 73 ? -9.293 13.544 0.940 1.00 95.69 73 ALA A N 1
ATOM 614 C CA . ALA A 1 73 ? -10.157 14.319 1.830 1.00 95.69 73 ALA A CA 1
ATOM 615 C C . ALA A 1 73 ? -11.468 13.577 2.141 1.00 95.69 73 ALA A C 1
ATOM 617 O O . ALA A 1 73 ? -11.887 13.476 3.300 1.00 95.69 73 ALA A O 1
ATOM 618 N N . ARG A 1 74 ? -12.093 12.981 1.118 1.00 95.19 74 ARG A N 1
ATOM 619 C CA . ARG A 1 74 ? -13.293 12.156 1.295 1.00 95.19 74 ARG A CA 1
ATOM 620 C C . ARG A 1 74 ? -13.018 10.931 2.167 1.00 95.19 74 ARG A C 1
ATOM 622 O O . ARG A 1 74 ? -13.802 10.648 3.072 1.00 95.19 74 ARG A O 1
ATOM 629 N N . LYS A 1 75 ? -11.913 10.216 1.933 1.00 92.62 75 LYS A N 1
ATOM 630 C CA . LYS A 1 75 ? -11.542 9.013 2.699 1.00 92.62 75 LYS A CA 1
ATOM 631 C C . LYS A 1 75 ? -11.199 9.315 4.154 1.00 92.62 75 LYS A C 1
ATOM 633 O O . LYS A 1 75 ? -11.561 8.525 5.027 1.00 92.62 75 LYS A O 1
ATOM 638 N N . LEU A 1 76 ? -10.561 10.449 4.431 1.00 93.50 76 LEU A N 1
ATOM 639 C CA . LEU A 1 76 ? -10.302 10.900 5.799 1.00 93.50 76 LEU A CA 1
ATOM 640 C C . LEU A 1 76 ? -11.615 11.150 6.549 1.00 93.50 76 LEU A C 1
ATOM 642 O O . LEU A 1 76 ? -11.816 10.585 7.622 1.00 93.50 76 LEU A O 1
ATOM 646 N N . LYS A 1 77 ? -12.562 11.865 5.933 1.00 93.06 77 LYS A N 1
ATOM 647 C CA . LYS A 1 77 ? -13.895 12.094 6.511 1.00 93.06 77 LYS A CA 1
ATOM 648 C C . LYS A 1 77 ? -14.691 10.799 6.718 1.00 93.06 77 LYS A C 1
ATOM 650 O O . LYS A 1 77 ? -15.372 10.625 7.727 1.00 93.06 77 LYS A O 1
ATOM 655 N N . GLU A 1 78 ? -14.612 9.861 5.773 1.00 90.56 78 GLU A N 1
ATOM 656 C CA . GLU A 1 78 ? -15.195 8.524 5.947 1.00 90.56 78 GLU A CA 1
ATOM 657 C C . GLU A 1 78 ? -14.560 7.799 7.141 1.00 90.56 78 GLU A C 1
ATOM 659 O O . GLU A 1 78 ? -15.268 7.174 7.923 1.00 90.56 78 GLU A O 1
ATOM 664 N N . THR A 1 79 ? -13.243 7.913 7.319 1.00 87.81 79 THR A N 1
ATOM 665 C CA . THR A 1 79 ? -12.515 7.253 8.412 1.00 87.81 79 THR A CA 1
ATOM 666 C C . THR A 1 79 ? -12.920 7.791 9.785 1.00 87.81 79 THR A C 1
ATOM 668 O O . THR A 1 79 ? -13.042 6.999 10.714 1.00 87.81 79 THR A O 1
ATOM 671 N N . GLU A 1 80 ? -1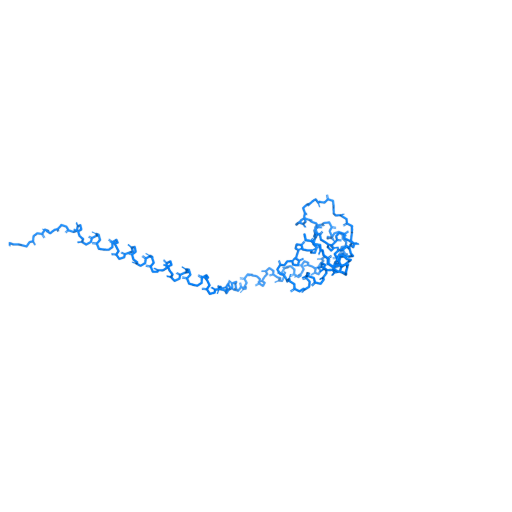3.221 9.088 9.911 1.00 88.00 80 GLU A N 1
ATOM 672 C CA . GLU A 1 80 ? -13.740 9.686 11.157 1.00 88.00 80 GLU A CA 1
ATOM 673 C C . GLU A 1 80 ? -15.062 9.056 11.616 1.00 88.00 80 GLU A C 1
ATOM 675 O O . GLU A 1 80 ? -15.327 8.937 12.811 1.00 88.00 80 GLU A O 1
ATOM 680 N N . THR A 1 81 ? -15.901 8.649 10.664 1.00 85.88 81 THR A N 1
ATOM 681 C CA . THR A 1 81 ? -17.231 8.082 10.939 1.00 85.88 81 THR A CA 1
ATOM 682 C C . THR A 1 81 ? -17.252 6.555 10.896 1.00 85.88 81 THR A C 1
ATOM 684 O O . THR A 1 81 ? -18.213 5.930 11.352 1.00 85.88 81 THR A O 1
ATOM 687 N N . ARG A 1 82 ? -16.199 5.928 10.362 1.00 82.69 82 ARG A N 1
ATOM 688 C CA . ARG A 1 82 ? -16.118 4.481 10.183 1.00 82.69 82 ARG A CA 1
ATOM 689 C C . ARG A 1 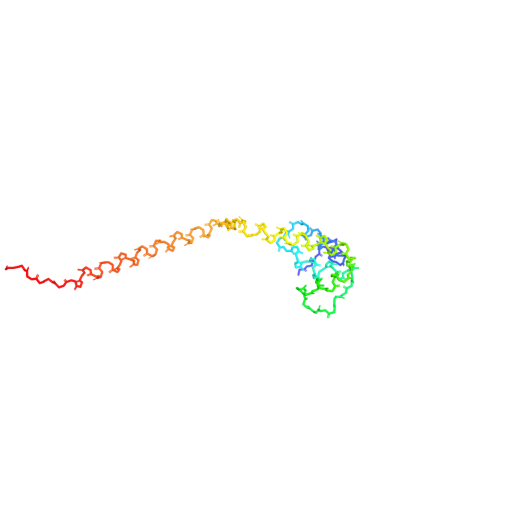82 ? -15.838 3.788 11.512 1.00 82.69 82 ARG A C 1
ATOM 691 O O . ARG A 1 82 ? -14.766 3.918 12.094 1.00 82.69 82 ARG A O 1
ATOM 698 N N . ILE A 1 83 ? -16.769 2.936 11.931 1.00 80.75 83 ILE A N 1
ATOM 699 C CA . ILE A 1 83 ? -16.543 2.011 13.042 1.00 80.75 83 ILE A CA 1
ATOM 700 C C . ILE A 1 83 ? -15.538 0.948 12.579 1.00 80.75 83 ILE A C 1
ATOM 702 O O . ILE A 1 83 ? -15.844 0.110 11.728 1.00 80.75 83 ILE A O 1
ATOM 706 N N . LEU A 1 84 ? -14.328 0.980 13.139 1.00 77.19 84 LEU A N 1
ATOM 707 C CA . LEU A 1 84 ? -13.331 -0.078 12.977 1.00 77.19 84 LEU A CA 1
ATOM 708 C C . LEU A 1 84 ? -13.709 -1.261 13.877 1.00 77.19 84 LEU A C 1
ATOM 710 O O . LEU A 1 84 ? -13.184 -1.426 14.976 1.00 77.19 84 LEU A O 1
ATOM 714 N N . ALA A 1 85 ? -14.666 -2.069 13.423 1.00 76.44 85 ALA A N 1
ATOM 715 C CA . ALA A 1 85 ? -14.998 -3.325 14.079 1.00 76.44 85 ALA A CA 1
ATOM 716 C C . ALA A 1 85 ? -13.969 -4.387 13.671 1.00 76.44 85 ALA A C 1
ATOM 718 O O . ALA A 1 85 ? -13.967 -4.865 12.538 1.00 76.44 85 ALA A O 1
ATOM 719 N N . TRP A 1 86 ? -13.070 -4.726 14.594 1.00 81.62 86 TRP A N 1
ATOM 720 C CA . TRP A 1 86 ? -12.254 -5.931 14.482 1.00 81.62 86 TRP A CA 1
ATOM 721 C C . TRP A 1 86 ? -13.141 -7.149 14.744 1.00 81.62 86 TRP A C 1
ATOM 723 O O . TRP A 1 86 ? -13.764 -7.204 15.806 1.00 81.62 86 TRP A O 1
ATOM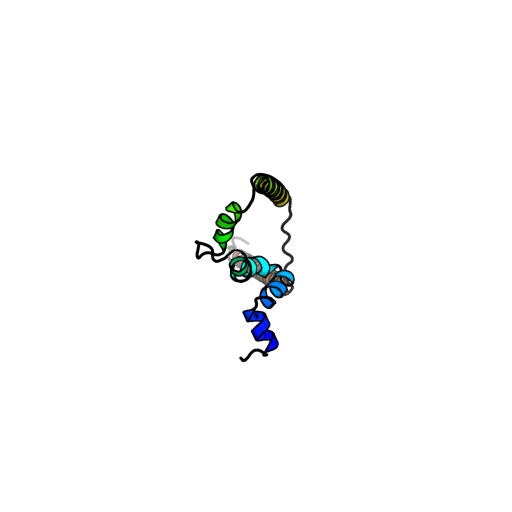 733 N N . ASP A 1 87 ? -13.181 -8.101 13.809 1.00 81.19 87 ASP A N 1
ATOM 734 C CA . ASP A 1 87 ? -13.844 -9.395 13.993 1.00 81.19 87 ASP A CA 1
ATOM 735 C C . ASP A 1 87 ? -12.810 -10.417 14.504 1.00 81.19 87 ASP A C 1
ATOM 737 O O . ASP A 1 87 ? -11.931 -10.838 13.746 1.00 81.19 87 ASP A O 1
ATOM 741 N N . PRO A 1 88 ? -12.800 -10.724 15.812 1.00 82.25 88 PRO A N 1
ATOM 742 C CA . PRO A 1 88 ? -11.810 -11.601 16.415 1.00 82.25 88 PRO A CA 1
ATOM 743 C C . PRO A 1 88 ? -12.032 -13.047 15.982 1.00 82.25 88 PRO A C 1
ATOM 745 O O . PRO A 1 88 ? -13.149 -13.556 16.004 1.00 82.25 88 PRO A O 1
ATOM 748 N N . ASP A 1 89 ? -10.941 -13.734 15.654 1.00 87.62 89 ASP A N 1
ATOM 749 C CA . ASP A 1 89 ? -11.002 -15.166 15.399 1.00 87.62 89 ASP A CA 1
ATOM 750 C C . ASP A 1 89 ? -11.345 -15.960 16.675 1.00 87.62 89 ASP A C 1
ATOM 752 O O . ASP A 1 89 ? -11.268 -15.471 17.810 1.00 87.62 89 ASP A O 1
ATOM 756 N N . GLU A 1 90 ? -11.723 -17.223 16.484 1.00 88.88 90 GLU A N 1
ATOM 757 C CA . GLU A 1 90 ? -12.144 -18.124 17.562 1.00 88.88 90 GLU A CA 1
ATOM 758 C C . GLU A 1 90 ? -11.077 -18.249 18.665 1.00 88.88 90 GLU A C 1
ATOM 760 O O . GLU A 1 90 ? -11.390 -18.298 19.858 1.00 88.88 90 GLU A O 1
ATOM 765 N N . TYR A 1 91 ? -9.799 -18.219 18.277 1.00 88.38 91 TYR A N 1
ATOM 766 C CA . TYR A 1 91 ? -8.676 -18.244 19.207 1.00 88.38 91 TYR A CA 1
ATOM 767 C C . TYR A 1 91 ? -8.617 -16.981 20.080 1.00 88.38 91 TYR A C 1
ATOM 769 O O . TYR A 1 91 ? -8.471 -17.073 21.304 1.00 88.38 91 TYR A O 1
ATOM 777 N N . THR A 1 92 ? -8.759 -15.801 19.473 1.00 90.12 92 THR A N 1
ATOM 778 C CA . THR A 1 92 ? -8.755 -14.512 20.173 1.00 90.12 92 THR A CA 1
ATOM 779 C C . THR A 1 92 ? -9.915 -14.419 21.160 1.00 90.12 92 THR A C 1
ATOM 781 O O . THR A 1 92 ? -9.732 -13.949 22.288 1.00 90.12 92 THR A O 1
ATOM 784 N N . GLU A 1 93 ? -11.094 -14.913 20.786 1.00 91.31 93 GLU A N 1
ATOM 785 C CA . GLU A 1 93 ? -12.252 -14.961 21.682 1.00 91.31 93 GLU A CA 1
ATOM 786 C C . GLU A 1 93 ? -12.052 -15.921 22.858 1.00 91.31 93 GLU A C 1
ATOM 788 O O . GLU A 1 93 ? -12.279 -15.540 24.013 1.00 91.31 93 GLU A O 1
ATOM 793 N N . ALA A 1 94 ? -11.540 -17.129 22.610 1.00 91.94 94 ALA A N 1
ATOM 794 C CA . ALA A 1 94 ? -11.226 -18.086 23.671 1.00 91.94 94 ALA A CA 1
ATOM 795 C C . ALA A 1 94 ? -10.183 -17.530 24.658 1.00 91.94 94 ALA A C 1
ATOM 797 O O . ALA A 1 94 ? -10.294 -17.703 25.876 1.00 91.94 94 ALA A O 1
ATOM 798 N N . PHE A 1 95 ? -9.177 -16.812 24.153 1.00 91.75 95 PHE A N 1
ATOM 799 C CA . PHE A 1 95 ? -8.178 -16.153 24.990 1.00 91.75 95 PHE A CA 1
ATOM 800 C C . PHE A 1 95 ? -8.788 -15.036 25.851 1.00 91.75 95 PHE A C 1
ATOM 802 O O . PHE A 1 95 ? -8.503 -14.941 27.049 1.00 91.75 95 PHE A O 1
ATOM 809 N N . ARG A 1 96 ? -9.686 -14.223 25.280 1.00 90.75 96 ARG A N 1
ATOM 810 C CA . ARG A 1 96 ? -10.420 -13.181 26.017 1.00 90.75 96 ARG A CA 1
ATOM 811 C C . ARG A 1 96 ? -11.288 -13.762 27.129 1.00 90.75 96 ARG A C 1
ATOM 813 O O . ARG A 1 96 ? -11.335 -13.179 28.211 1.00 90.75 96 ARG A O 1
ATOM 820 N N . GLN A 1 97 ? -11.951 -14.894 26.886 1.00 92.75 97 GLN A N 1
ATOM 821 C CA . GLN A 1 97 ? -12.735 -15.599 27.906 1.00 92.75 97 GLN A CA 1
ATOM 822 C C . GLN A 1 97 ? -11.853 -16.033 29.079 1.00 92.75 97 GLN A C 1
ATOM 824 O O . GLN A 1 97 ? -12.132 -15.654 30.216 1.00 92.75 97 GLN A O 1
ATOM 829 N N . LYS A 1 98 ? -10.724 -16.695 28.804 1.00 95.00 98 LYS A N 1
ATOM 830 C CA . LYS A 1 98 ? -9.761 -17.085 29.849 1.00 95.00 98 LYS A CA 1
ATOM 831 C C . LYS A 1 98 ? -9.259 -15.893 30.665 1.00 95.00 98 LYS A C 1
ATOM 833 O O . LYS A 1 98 ? -9.166 -15.977 31.886 1.00 95.00 98 LYS A O 1
ATOM 838 N N . LEU A 1 99 ? -8.966 -14.768 30.010 1.00 91.56 99 LEU A N 1
ATOM 839 C CA . LEU A 1 99 ? -8.551 -13.540 30.695 1.00 91.56 99 LEU A CA 1
ATOM 840 C C . LEU A 1 99 ? -9.637 -12.965 31.615 1.00 91.56 99 LEU A C 1
ATOM 842 O O . LEU A 1 99 ? -9.303 -12.378 32.647 1.00 91.56 99 LEU A O 1
ATOM 846 N N . ARG A 1 100 ? -10.920 -13.085 31.245 1.00 92.81 100 ARG A N 1
ATOM 847 C CA . ARG A 1 100 ? -12.042 -12.676 32.106 1.00 92.81 100 ARG A CA 1
ATOM 848 C C . ARG A 1 100 ? -12.125 -13.569 33.340 1.00 92.81 100 ARG A C 1
ATOM 850 O O . ARG A 1 100 ? -12.103 -13.048 34.450 1.00 92.81 100 ARG A O 1
ATOM 857 N N . GLU A 1 101 ? -12.077 -14.884 33.146 1.00 92.50 101 GLU A N 1
ATOM 858 C CA . GLU A 1 101 ? -12.096 -15.860 34.242 1.00 92.50 101 GLU A CA 1
ATOM 859 C C . GLU A 1 101 ? -10.930 -15.669 35.225 1.00 92.50 101 GLU A C 1
ATOM 861 O O . GLU A 1 101 ? -11.102 -15.791 36.437 1.00 92.50 101 GLU A O 1
ATOM 866 N N . TRP A 1 102 ? -9.723 -15.368 34.730 1.00 91.62 102 TRP A N 1
ATOM 867 C CA . TRP A 1 102 ? -8.571 -15.077 35.590 1.00 91.62 102 TRP A CA 1
ATOM 868 C C . TRP A 1 102 ? -8.780 -13.819 36.431 1.00 91.62 102 TRP A C 1
ATOM 870 O O . TRP A 1 102 ? -8.507 -13.848 37.629 1.00 91.62 102 TRP A O 1
ATOM 880 N N . ARG A 1 103 ? -9.304 -12.741 35.833 1.00 88.25 103 ARG A N 1
ATOM 881 C CA . ARG A 1 103 ? -9.611 -11.501 36.562 1.00 88.25 103 ARG A CA 1
ATOM 882 C C . ARG A 1 103 ? -10.682 -11.704 37.629 1.00 88.25 103 ARG A C 1
ATOM 884 O O . ARG A 1 103 ? -10.557 -11.152 38.718 1.00 88.25 103 ARG A O 1
ATOM 891 N N . GLU A 1 104 ? -11.706 -12.498 37.337 1.00 88.62 104 GLU A N 1
ATOM 892 C CA . GLU A 1 104 ? -12.749 -12.846 38.307 1.00 88.62 104 GLU A CA 1
ATOM 893 C C . GLU A 1 104 ? -12.166 -13.632 39.483 1.00 88.62 104 GLU A C 1
ATOM 895 O O . GLU A 1 104 ? -12.350 -13.236 40.632 1.00 88.62 104 GLU A O 1
ATOM 900 N N . LYS A 1 105 ? -11.350 -14.657 39.210 1.00 87.25 105 LYS A N 1
ATOM 901 C CA . LYS A 1 105 ? -10.661 -15.436 40.253 1.00 87.25 105 LYS A CA 1
ATOM 902 C C . LYS A 1 105 ? -9.727 -14.582 41.110 1.00 87.25 105 LYS A C 1
ATOM 904 O O . LYS A 1 105 ? -9.652 -14.778 42.322 1.00 87.25 105 LYS A O 1
ATOM 909 N N . GLU A 1 106 ? -9.017 -13.635 40.503 1.00 84.19 106 GLU A N 1
ATOM 910 C CA . GLU A 1 106 ? -8.126 -12.725 41.224 1.00 84.19 106 GLU A CA 1
ATOM 911 C C . GLU A 1 106 ? -8.912 -11.763 42.131 1.00 84.19 106 GLU A C 1
ATOM 913 O O . GLU A 1 106 ? -8.537 -11.546 43.285 1.00 84.19 106 GLU A O 1
ATOM 918 N N . ASN A 1 107 ? -10.037 -11.231 41.644 1.00 79.88 107 ASN A N 1
ATOM 919 C CA . ASN A 1 107 ? -10.920 -10.364 42.424 1.00 79.88 107 ASN A CA 1
ATOM 920 C C . ASN A 1 107 ? -11.615 -11.118 43.567 1.00 79.88 107 ASN A C 1
ATOM 922 O O . ASN A 1 107 ? -11.687 -10.601 44.681 1.00 79.88 107 ASN A O 1
ATOM 926 N N . GLU A 1 108 ? -12.070 -12.351 43.334 1.00 75.81 108 GLU A N 1
ATOM 927 C CA . GLU A 1 108 ? -12.612 -13.221 44.385 1.00 75.81 108 GLU A CA 1
ATOM 928 C C . GLU A 1 108 ? -11.561 -13.563 45.447 1.00 75.81 108 GLU A C 1
ATOM 930 O O . GLU A 1 108 ? -11.868 -13.595 46.640 1.00 75.81 108 GLU A O 1
ATOM 935 N N . GLY A 1 109 ? -10.313 -13.796 45.028 1.00 73.81 109 GLY A N 1
ATOM 936 C CA . GLY A 1 109 ? -9.184 -14.003 45.932 1.00 73.81 109 GLY A CA 1
ATOM 937 C C . GLY A 1 109 ? -8.935 -12.785 46.822 1.00 73.81 109 GLY A C 1
ATOM 938 O O . GLY A 1 109 ? -8.855 -12.926 48.041 1.00 73.81 109 GLY A O 1
ATOM 939 N N . LYS A 1 110 ? -8.894 -11.580 46.239 1.00 71.94 110 LYS A N 1
ATOM 940 C CA . LYS A 1 110 ? -8.713 -10.316 46.977 1.00 71.94 110 LYS A CA 1
ATOM 941 C C . LYS A 1 110 ? -9.867 -10.027 47.942 1.00 71.94 110 LYS A C 1
ATOM 943 O O . LYS A 1 110 ? -9.615 -9.637 49.076 1.00 71.94 110 LYS A O 1
ATOM 948 N N . ALA A 1 111 ? -11.112 -10.283 47.534 1.00 65.56 111 ALA A N 1
ATOM 949 C CA . ALA A 1 111 ? -12.286 -10.107 48.391 1.00 65.56 111 ALA A CA 1
ATOM 950 C C . ALA A 1 111 ? -12.290 -11.065 49.595 1.00 65.56 111 ALA A C 1
ATOM 952 O O . ALA A 1 111 ? -12.699 -10.689 50.693 1.00 65.56 111 ALA A O 1
ATOM 953 N N . LYS A 1 112 ? -11.809 -12.301 49.408 1.00 65.56 112 LYS A N 1
ATOM 954 C CA . LYS A 1 112 ? -11.670 -13.272 50.502 1.00 65.56 112 LYS A CA 1
ATOM 955 C C . LYS A 1 112 ? -10.562 -12.875 51.471 1.00 65.56 112 LYS A C 1
ATOM 957 O O . LYS A 1 112 ? -10.798 -12.942 52.671 1.00 65.56 112 LYS A O 1
ATOM 962 N N . VAL A 1 113 ? -9.414 -12.414 50.968 1.00 66.50 113 VAL A N 1
ATOM 963 C CA . VAL A 1 113 ? -8.295 -11.927 51.796 1.00 66.50 113 VAL A CA 1
ATOM 964 C C . VAL A 1 113 ? -8.732 -10.742 52.669 1.00 66.50 113 VAL A C 1
ATOM 966 O O . VAL A 1 113 ? -8.554 -10.808 53.884 1.00 66.50 113 VAL A O 1
ATOM 969 N N . ASP A 1 114 ? -9.422 -9.750 52.095 1.00 61.38 114 ASP A N 1
ATOM 970 C CA . ASP A 1 114 ? -9.939 -8.565 52.810 1.00 61.38 114 ASP A CA 1
ATOM 971 C C . ASP A 1 114 ? -10.997 -8.914 53.885 1.00 61.38 114 ASP A C 1
ATOM 973 O O . ASP A 1 114 ? -11.127 -8.251 54.915 1.00 61.38 114 ASP A O 1
ATOM 977 N N . GLN A 1 115 ? -11.735 -10.016 53.700 1.00 57.69 115 GLN A N 1
ATOM 978 C CA . GLN A 1 115 ? -12.700 -10.508 54.686 1.00 57.69 115 GLN A CA 1
ATOM 979 C C . GLN A 1 115 ? -12.048 -11.286 55.844 1.00 57.69 115 GLN A C 1
ATOM 981 O O . GLN A 1 115 ? -12.575 -11.259 56.959 1.00 57.69 115 GLN A O 1
ATOM 986 N N . THR A 1 116 ? -10.908 -11.947 55.612 1.00 58.09 116 THR A N 1
ATOM 987 C CA . THR A 1 116 ? -10.110 -12.611 56.664 1.00 58.09 116 THR A CA 1
ATOM 988 C C . THR A 1 116 ? -9.328 -11.641 57.549 1.00 58.09 116 THR A C 1
ATOM 990 O O . THR A 1 116 ?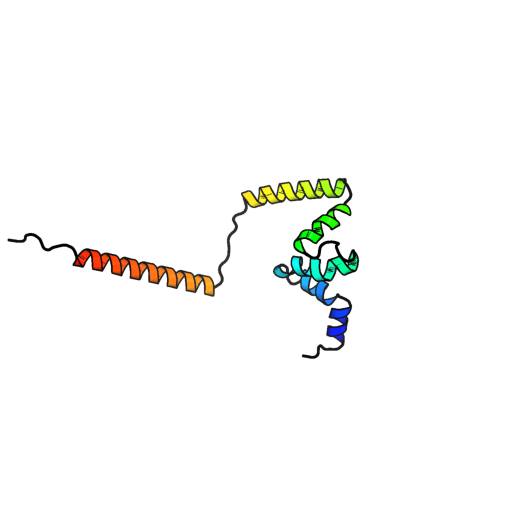 -9.090 -11.976 58.708 1.00 58.09 116 THR A O 1
ATOM 993 N N . ASP A 1 117 ? -8.992 -10.447 57.051 1.00 57.62 117 ASP A N 1
ATOM 994 C CA . ASP A 1 117 ? -8.251 -9.421 57.803 1.00 57.62 117 ASP A CA 1
ATOM 995 C C . ASP A 1 117 ? -9.146 -8.459 58.611 1.00 57.62 117 ASP A C 1
ATOM 997 O O . ASP A 1 117 ? -8.636 -7.622 59.359 1.00 57.62 117 ASP A O 1
ATOM 1001 N N . ARG A 1 118 ? -10.486 -8.581 58.550 1.00 51.31 118 ARG A N 1
ATOM 1002 C CA . ARG A 1 118 ? -11.372 -7.819 59.453 1.00 51.31 118 ARG A CA 1
ATOM 1003 C C . ARG A 1 118 ? -11.191 -8.300 60.900 1.00 51.31 118 ARG A C 1
ATOM 1005 O O . ARG A 1 118 ? -11.583 -9.430 61.211 1.00 51.31 118 ARG A O 1
ATOM 1012 N N . PRO A 1 119 ? -10.685 -7.460 61.826 1.00 54.78 119 PRO A N 1
ATOM 1013 C CA . PRO A 1 119 ? -10.507 -7.877 63.207 1.00 54.78 119 PRO A CA 1
ATOM 1014 C C . PRO A 1 119 ? -11.874 -8.151 63.844 1.00 54.78 119 PRO A C 1
ATOM 1016 O O . PRO A 1 119 ? -12.788 -7.326 63.778 1.00 54.78 119 PRO A O 1
ATOM 1019 N N . LYS A 1 120 ? -12.009 -9.320 64.484 1.00 60.69 120 LYS A N 1
ATOM 1020 C CA . LYS A 1 120 ? -13.166 -9.695 65.312 1.00 60.69 120 LYS A CA 1
ATOM 1021 C C . LYS A 1 120 ? -13.182 -8.842 66.586 1.00 60.69 120 LYS A C 1
ATOM 1023 O O . LYS A 1 120 ? -12.865 -9.326 67.667 1.00 60.69 120 LYS A O 1
ATOM 1028 N N . ALA A 1 121 ? -13.503 -7.559 66.467 1.00 56.19 121 ALA A N 1
ATOM 1029 C CA . ALA A 1 121 ? -13.746 -6.708 67.619 1.00 56.19 121 ALA A CA 1
ATOM 1030 C C . ALA A 1 121 ? -15.204 -6.860 68.077 1.00 56.19 121 ALA A C 1
ATOM 1032 O O . ALA A 1 121 ? -16.136 -6.629 67.310 1.00 56.19 121 ALA A O 1
ATOM 1033 N N . LEU A 1 122 ? -15.338 -7.211 69.357 1.00 53.19 122 LEU A N 1
ATOM 1034 C CA . LEU A 1 122 ? -16.519 -7.082 70.211 1.00 53.19 122 LEU A CA 1
ATOM 1035 C C . LEU A 1 122 ? -17.726 -7.948 69.829 1.00 53.19 122 LEU A C 1
ATOM 1037 O O . LEU A 1 122 ? -18.648 -7.540 69.123 1.00 53.19 122 LEU A O 1
ATOM 1041 N N . ARG A 1 123 ? -17.781 -9.131 70.443 1.00 41.97 123 ARG A N 1
ATOM 1042 C CA . ARG A 1 123 ? -19.058 -9.726 70.828 1.00 41.97 123 ARG A CA 1
ATOM 1043 C C . ARG A 1 123 ? -18.896 -10.367 72.210 1.00 41.97 123 ARG A C 1
ATOM 1045 O O . ARG A 1 123 ? -18.360 -11.462 72.296 1.00 41.97 123 ARG A O 1
ATOM 1052 N N . ASN A 1 124 ? -19.287 -9.561 73.203 1.00 44.94 124 ASN A N 1
ATOM 1053 C CA . ASN A 1 124 ? -19.684 -9.815 74.597 1.00 44.94 124 ASN A CA 1
ATOM 1054 C C . ASN A 1 124 ? -19.130 -11.046 75.316 1.00 44.94 124 ASN A C 1
ATOM 1056 O O . ASN A 1 124 ? -19.493 -12.173 74.919 1.00 44.94 124 ASN A O 1
#

pLDDT: mean 84.63, std 11.83, range [41.97, 96.5]

Radius of gyration: 28.47 Å; chains: 1; bounding box: 35×45×90 Å

Foldseek 3Di:
DDDDPVVVVCVVVLVVLVVCLVVDVVCVLVSCQPRNCCVPPNDAPDPDSVCSVVVVVVVDDPVRVVVVVVVVVVVVVVVVVDDPDDDDDPVRVVVVVVVVVVVVVVVVVVVVVVVVPPDPPDDD